Protein AF-A0A1D2N4W7-F1 (afdb_monomer_lite)

InterPro domains:
  IPR002209 Fibroblast growth factor family [PF00167] (7-90)
  IPR002209 Fibroblast growth factor family [PTHR11486] (11-101)
  IPR008996 Cytokine IL1/FGF [SSF50353] (12-104)
  IPR056378 Let-756-like, FGF domain [cd00058] (5-100)

pLDDT: mean 91.57, std 10.23, range [49.47, 98.56]

Radius of gyration: 13.49 Å; chains: 1; bounding box: 29×31×39 Å

Foldseek 3Di:
DDWDWDWAADDPQQKTWIATPVPRWTFAADPQQDTDTHNDCPDARRIWHWDALDPPDLWIFTAGPNCVVVVFTFFADPVRHTDGRNPADPPDDDPRRTDHDDDDDPVVD

Structure (mmCIF, N/CA/C/O backbone):
data_AF-A0A1D2N4W7-F1
#
_entry.id   AF-A0A1D2N4W7-F1
#
loop_
_atom_site.group_PDB
_atom_site.id
_atom_site.type_symbol
_atom_site.label_atom_id
_atom_site.label_alt_id
_atom_site.label_comp_id
_atom_site.label_asym_id
_atom_site.label_entity_id
_atom_site.label_seq_id
_atom_site.pdbx_PDB_ins_code
_atom_site.Cartn_x
_atom_site.Cartn_y
_atom_site.Cartn_z
_atom_site.occupancy
_atom_site.B_iso_or_equiv
_atom_site.auth_seq_id
_atom_site.auth_comp_id
_atom_site.auth_asym_id
_atom_site.auth_atom_id
_atom_site.pdbx_PDB_model_num
ATOM 1 N N . MET A 1 1 ? -15.033 2.757 17.597 1.00 49.47 1 MET A N 1
ATOM 2 C CA . MET A 1 1 ? -14.333 1.600 17.002 1.00 49.47 1 MET A CA 1
ATOM 3 C C . MET A 1 1 ? -13.111 2.117 16.266 1.00 49.47 1 MET A C 1
ATOM 5 O O . MET A 1 1 ? -13.272 2.786 15.249 1.00 49.47 1 MET A O 1
ATOM 9 N N . VAL A 1 2 ? -11.921 1.891 16.815 1.00 53.19 2 VAL A N 1
ATOM 10 C CA . VAL A 1 2 ? -10.660 2.252 16.157 1.00 53.19 2 VAL A CA 1
ATOM 11 C C . VAL A 1 2 ? -10.386 1.202 15.073 1.00 53.19 2 VAL A C 1
ATOM 13 O O . VAL A 1 2 ? -10.627 0.016 15.284 1.00 53.19 2 VAL A O 1
ATOM 16 N N . ARG A 1 3 ? -9.999 1.629 13.867 1.00 68.25 3 ARG A N 1
ATOM 17 C CA . ARG A 1 3 ? -9.707 0.729 12.739 1.00 68.25 3 ARG A CA 1
ATOM 18 C C . ARG A 1 3 ? -8.202 0.730 12.512 1.00 68.25 3 ARG A C 1
ATOM 20 O O . ARG A 1 3 ? -7.696 1.605 11.816 1.00 68.25 3 ARG A O 1
ATOM 27 N N . ASN A 1 4 ? -7.525 -0.228 13.135 1.00 87.38 4 ASN A N 1
ATOM 28 C CA . ASN A 1 4 ? -6.070 -0.342 13.121 1.00 87.38 4 ASN A CA 1
ATOM 29 C C . ASN A 1 4 ? -5.579 -1.255 11.992 1.00 87.38 4 ASN A C 1
ATOM 31 O O . ASN A 1 4 ? -6.300 -2.144 11.522 1.00 87.38 4 ASN A O 1
ATOM 35 N N . PHE A 1 5 ? -4.333 -1.024 11.586 1.00 93.75 5 PHE A N 1
ATOM 36 C CA . PHE A 1 5 ? -3.568 -1.912 10.721 1.00 93.75 5 PHE A CA 1
ATOM 37 C C . PHE A 1 5 ? -2.318 -2.381 11.461 1.00 93.75 5 PHE A C 1
ATOM 39 O O . PHE A 1 5 ? -1.671 -1.587 12.141 1.00 93.75 5 PHE A O 1
ATOM 46 N N . GLU A 1 6 ? -1.980 -3.650 11.283 1.00 94.81 6 GLU A N 1
ATOM 47 C CA . GLU A 1 6 ? -0.709 -4.243 11.683 1.00 94.81 6 GLU A CA 1
ATOM 48 C C . GLU A 1 6 ? 0.217 -4.322 10.468 1.00 94.81 6 GLU A C 1
ATOM 50 O O . GLU A 1 6 ? -0.220 -4.626 9.351 1.00 94.81 6 GLU A O 1
ATOM 55 N N . PHE A 1 7 ? 1.499 -4.047 10.695 1.00 94.94 7 PHE A N 1
ATOM 56 C CA . PHE A 1 7 ? 2.549 -4.197 9.697 1.00 94.94 7 PHE A CA 1
ATOM 57 C C . PHE A 1 7 ? 3.377 -5.436 10.037 1.00 94.94 7 PHE A C 1
ATOM 59 O O . PHE A 1 7 ? 4.011 -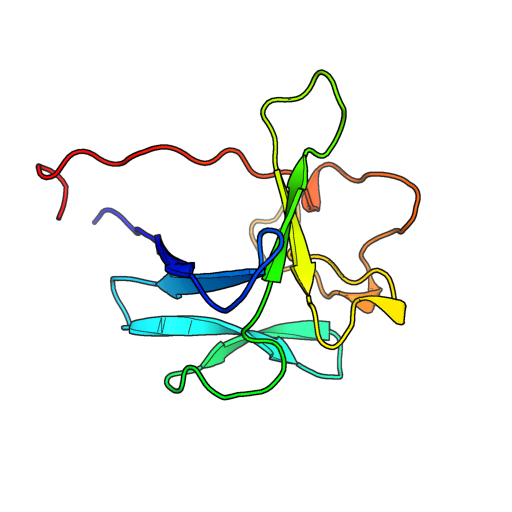5.497 11.088 1.00 94.94 7 PHE A O 1
ATOM 66 N N . GLU A 1 8 ? 3.362 -6.427 9.150 1.00 96.00 8 GLU A N 1
ATOM 67 C CA . GLU A 1 8 ? 4.104 -7.681 9.306 1.00 96.00 8 GLU A CA 1
ATOM 68 C C . GLU A 1 8 ? 5.315 -7.672 8.364 1.00 96.00 8 GLU A C 1
ATOM 70 O O . GLU A 1 8 ? 5.169 -7.398 7.170 1.00 96.00 8 GLU A O 1
ATOM 75 N N . ILE A 1 9 ? 6.510 -7.995 8.865 1.00 95.88 9 ILE A N 1
ATOM 76 C CA . ILE A 1 9 ? 7.716 -8.102 8.027 1.00 95.88 9 ILE A CA 1
ATOM 77 C C . ILE A 1 9 ? 7.521 -9.241 7.020 1.00 95.88 9 ILE A C 1
ATOM 79 O O . ILE A 1 9 ? 7.163 -10.359 7.389 1.00 95.88 9 ILE A O 1
ATOM 83 N N . ALA A 1 10 ? 7.736 -8.952 5.736 1.00 95.44 10 ALA A N 1
ATOM 84 C CA . ALA A 1 10 ? 7.516 -9.905 4.648 1.00 95.44 10 ALA A CA 1
ATOM 85 C C . ALA A 1 10 ? 8.805 -10.392 3.979 1.00 95.44 10 ALA A C 1
ATOM 87 O O . ALA A 1 10 ? 8.778 -11.433 3.322 1.00 95.44 10 ALA A O 1
ATOM 88 N N . GLY A 1 11 ? 9.898 -9.649 4.147 1.00 92.06 11 GLY A N 1
ATOM 89 C CA . GLY A 1 11 ? 11.191 -9.907 3.532 1.00 92.06 11 GLY A CA 1
ATOM 90 C C . GLY A 1 11 ? 12.224 -8.872 3.975 1.00 92.06 11 GLY A C 1
ATOM 91 O O . GLY A 1 11 ? 12.115 -8.289 5.054 1.00 92.06 11 GLY A O 1
ATOM 92 N N . GLU A 1 12 ? 13.224 -8.640 3.133 1.00 88.81 12 GLU A N 1
ATOM 93 C CA . GLU A 1 12 ? 14.278 -7.647 3.365 1.00 88.81 12 GLU A CA 1
ATOM 94 C C . GLU A 1 12 ? 13.898 -6.268 2.793 1.00 88.81 12 GLU A C 1
ATOM 96 O O . GLU A 1 12 ? 12.874 -6.108 2.133 1.00 88.81 12 GLU A O 1
ATOM 101 N N . ASN A 1 13 ? 14.732 -5.249 3.029 1.00 87.75 13 ASN A N 1
ATOM 102 C CA . ASN A 1 13 ? 14.659 -3.943 2.351 1.00 87.75 13 ASN A CA 1
ATOM 103 C C . ASN A 1 13 ? 13.303 -3.213 2.447 1.00 87.75 13 ASN A C 1
ATOM 105 O O . ASN A 1 13 ? 12.872 -2.559 1.498 1.00 87.75 13 ASN A O 1
ATOM 109 N N . GLY A 1 14 ? 12.636 -3.300 3.599 1.00 92.31 14 GLY A N 1
ATOM 110 C CA . GLY A 1 14 ? 11.356 -2.621 3.824 1.00 92.31 14 GLY A CA 1
ATOM 111 C C . GLY A 1 14 ? 10.149 -3.342 3.216 1.00 92.31 14 GLY A C 1
ATOM 112 O O . GLY A 1 14 ? 9.080 -2.741 3.109 1.00 92.31 14 GLY A O 1
ATOM 113 N N . GLU A 1 15 ? 10.292 -4.611 2.821 1.00 97.50 15 GLU A N 1
ATOM 114 C CA . GLU A 1 15 ? 9.162 -5.450 2.426 1.00 97.50 15 GLU A CA 1
ATOM 115 C C . GLU A 1 15 ? 8.279 -5.823 3.623 1.00 97.50 15 GLU A C 1
ATOM 117 O O . GLU A 1 15 ? 8.715 -6.451 4.592 1.00 97.50 15 GLU A O 1
ATOM 122 N N . MET A 1 16 ? 6.995 -5.496 3.516 1.00 97.44 16 MET A N 1
ATOM 123 C CA . MET A 1 16 ? 6.001 -5.732 4.556 1.00 97.44 16 MET A CA 1
ATOM 124 C C . MET A 1 16 ? 4.632 -6.098 3.990 1.00 97.44 16 MET A C 1
ATOM 126 O O . MET A 1 16 ? 4.298 -5.823 2.836 1.00 97.44 16 MET A O 1
ATOM 130 N N . ARG A 1 17 ? 3.810 -6.695 4.843 1.00 98.00 17 ARG A N 1
ATOM 131 C CA . ARG A 1 17 ? 2.378 -6.890 4.638 1.00 98.00 17 ARG A CA 1
ATOM 132 C C . ARG A 1 17 ? 1.613 -5.936 5.541 1.00 98.00 17 ARG A C 1
ATOM 134 O O . ARG A 1 17 ? 2.026 -5.674 6.665 1.00 98.00 17 ARG A O 1
ATOM 141 N N . ILE A 1 18 ? 0.482 -5.447 5.045 1.00 97.38 18 ILE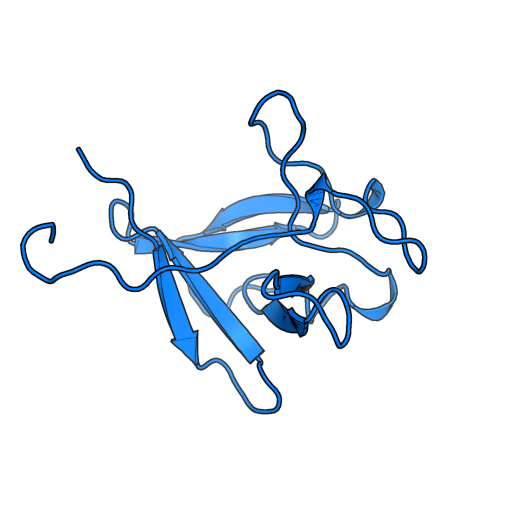 A N 1
ATOM 142 C CA . ILE A 1 18 ? -0.409 -4.548 5.785 1.00 97.38 18 ILE A CA 1
ATOM 143 C C . ILE A 1 18 ? -1.702 -5.308 6.059 1.00 97.38 18 ILE A C 1
ATOM 145 O O . ILE A 1 18 ? -2.420 -5.652 5.117 1.00 97.38 18 ILE A O 1
ATOM 149 N N . LYS A 1 19 ? -2.009 -5.570 7.327 1.00 97.31 19 LYS A N 1
ATOM 150 C CA . LYS A 1 19 ? -3.151 -6.386 7.749 1.00 97.31 19 LYS A CA 1
ATOM 151 C C . LYS A 1 19 ? -4.150 -5.560 8.541 1.00 97.31 19 LYS A C 1
ATOM 153 O O . LYS A 1 19 ? -3.794 -4.887 9.499 1.00 97.31 19 LYS A O 1
ATOM 158 N N . ALA A 1 20 ? -5.417 -5.593 8.147 1.00 95.19 20 ALA A N 1
ATOM 159 C CA . ALA A 1 20 ? -6.482 -4.925 8.883 1.00 95.19 20 ALA A CA 1
ATOM 160 C C . ALA A 1 20 ? -6.858 -5.747 10.123 1.00 95.19 20 ALA A C 1
ATOM 162 O O . ALA A 1 20 ? -7.453 -6.815 9.976 1.00 95.19 20 ALA A O 1
ATOM 163 N N . VAL A 1 21 ? -6.606 -5.218 11.323 1.00 93.06 21 VAL A N 1
ATOM 164 C CA . VAL A 1 21 ? -6.820 -5.920 12.608 1.00 93.06 21 VAL A CA 1
ATOM 165 C C . VAL A 1 21 ? -8.250 -6.452 12.733 1.00 93.06 21 VAL A C 1
ATOM 167 O O . VAL A 1 21 ? -8.472 -7.622 13.014 1.00 93.06 21 VAL A O 1
ATOM 170 N N . ILE A 1 22 ? -9.237 -5.612 12.409 1.00 92.50 22 ILE A N 1
ATOM 171 C CA . ILE A 1 22 ? -10.669 -5.931 12.537 1.00 92.50 22 ILE A CA 1
ATOM 172 C C . ILE A 1 22 ? -11.133 -7.126 11.686 1.00 92.50 22 ILE A C 1
ATOM 174 O O . ILE A 1 22 ? -12.102 -7.787 12.038 1.00 92.50 22 ILE A O 1
ATOM 178 N N . THR A 1 23 ? -10.487 -7.382 10.545 1.00 94.44 23 THR A N 1
ATOM 179 C CA . THR A 1 23 ? -10.904 -8.452 9.612 1.00 94.44 23 THR A CA 1
ATOM 180 C C . THR A 1 23 ? -9.883 -9.574 9.488 1.00 94.44 23 THR A C 1
ATOM 182 O O . THR A 1 23 ? -10.195 -10.619 8.931 1.00 94.44 23 THR A O 1
ATOM 185 N N . GLY A 1 24 ? -8.647 -9.342 9.931 1.00 95.25 24 GLY A N 1
ATOM 186 C CA . GLY A 1 24 ? -7.495 -10.186 9.630 1.00 95.25 24 GLY A CA 1
ATOM 187 C C . GLY A 1 24 ? -7.048 -10.156 8.163 1.00 95.25 24 GLY A C 1
ATOM 188 O O . GLY A 1 24 ? -6.120 -10.880 7.819 1.00 95.25 24 GLY A O 1
ATOM 189 N N . PHE A 1 25 ? -7.677 -9.358 7.290 1.00 97.56 25 PHE A N 1
ATOM 190 C CA . PHE A 1 25 ? -7.379 -9.366 5.856 1.00 97.56 25 PHE A CA 1
ATOM 191 C C . PHE A 1 25 ? -6.170 -8.498 5.516 1.00 97.56 25 PHE A C 1
ATOM 193 O O . PHE A 1 25 ? -5.988 -7.402 6.047 1.00 97.56 25 PHE A O 1
ATOM 200 N N . TYR A 1 26 ? -5.405 -8.957 4.536 1.00 98.25 26 TYR A N 1
ATOM 201 C CA . TYR A 1 26 ? -4.253 -8.287 3.965 1.00 98.25 26 TYR A CA 1
ATOM 202 C C . TYR A 1 26 ? -4.658 -7.322 2.854 1.00 98.25 26 TYR A C 1
ATOM 204 O O . TYR A 1 26 ? -5.389 -7.678 1.921 1.00 98.25 2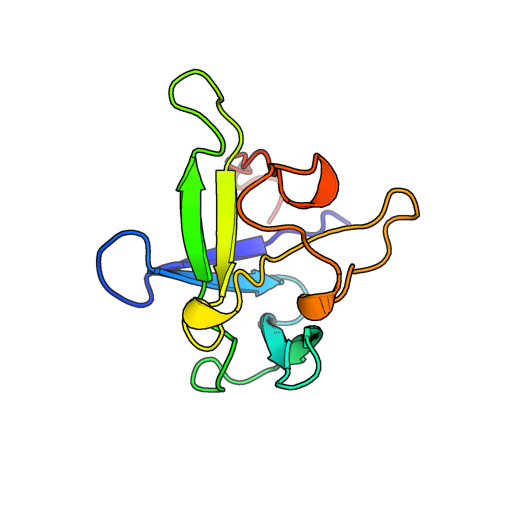6 TYR A O 1
ATOM 212 N N . VAL A 1 27 ? -4.149 -6.093 2.925 1.00 98.06 27 VAL A N 1
ATOM 213 C CA . VAL A 1 27 ? -4.272 -5.107 1.850 1.00 98.06 27 VAL A CA 1
ATOM 214 C C . VAL A 1 27 ? -3.504 -5.625 0.642 1.00 98.06 27 VAL A C 1
ATOM 216 O O . VAL A 1 27 ? -2.287 -5.788 0.686 1.00 98.06 27 VAL A O 1
ATOM 219 N N . THR A 1 28 ? -4.231 -5.877 -0.442 1.00 98.44 28 THR A N 1
ATOM 220 C CA . THR A 1 28 ? -3.716 -6.576 -1.619 1.00 98.44 28 THR A CA 1
ATOM 221 C C . THR A 1 28 ? -4.004 -5.786 -2.885 1.00 98.44 28 THR A C 1
ATOM 223 O O . THR A 1 28 ? -5.135 -5.337 -3.106 1.00 98.44 28 THR A O 1
ATOM 226 N N . MET A 1 29 ? -3.007 -5.648 -3.758 1.00 98.56 29 MET A N 1
ATOM 227 C CA . MET A 1 29 ? -3.210 -5.140 -5.111 1.00 98.56 29 MET A CA 1
ATOM 228 C C . MET A 1 29 ? -3.430 -6.269 -6.115 1.00 98.56 29 MET A C 1
ATOM 230 O O . MET A 1 29 ? -2.630 -7.180 -6.272 1.00 98.56 29 MET A O 1
ATOM 234 N N . THR A 1 30 ? -4.526 -6.173 -6.854 1.00 98.25 30 THR A N 1
ATOM 235 C CA . THR A 1 30 ? -4.834 -7.089 -7.958 1.00 98.25 30 THR A CA 1
ATOM 236 C C . THR A 1 30 ? -4.042 -6.740 -9.230 1.00 98.25 30 THR A C 1
ATOM 238 O O . THR A 1 30 ? -3.652 -5.581 -9.393 1.00 98.25 30 THR A O 1
ATOM 241 N N . PRO A 1 31 ? -3.952 -7.654 -10.220 1.00 97.88 31 PRO A N 1
ATOM 242 C CA . PRO A 1 31 ? -3.322 -7.372 -11.519 1.00 97.88 31 PRO A CA 1
ATOM 243 C C . PRO A 1 31 ? -3.944 -6.211 -12.307 1.00 97.88 31 PRO A C 1
ATOM 245 O O . PRO A 1 31 ? -3.313 -5.628 -13.179 1.00 97.88 31 PRO A O 1
ATOM 248 N N . LYS A 1 32 ? -5.195 -5.837 -12.004 1.00 97.62 32 LYS A N 1
ATOM 249 C CA . LYS A 1 32 ? -5.875 -4.672 -12.608 1.00 97.62 32 LYS A CA 1
ATOM 250 C C . LYS A 1 32 ? -5.610 -3.366 -11.838 1.00 97.62 32 LYS A C 1
ATOM 252 O O . LYS A 1 32 ? -6.238 -2.337 -12.106 1.00 97.62 32 LYS A O 1
ATOM 257 N N . GLY A 1 33 ? -4.739 -3.410 -10.833 1.00 97.62 33 GLY A N 1
ATOM 258 C CA . GLY A 1 33 ? -4.402 -2.303 -9.946 1.00 97.62 33 GLY A CA 1
ATOM 259 C C . GLY A 1 33 ? -5.483 -1.979 -8.914 1.00 97.62 33 GLY A C 1
ATOM 260 O O . GLY A 1 33 ? -5.411 -0.935 -8.280 1.00 97.62 33 GLY A O 1
ATOM 261 N N . ARG A 1 34 ? -6.529 -2.799 -8.747 1.00 98.19 34 ARG A N 1
ATOM 262 C CA . ARG A 1 34 ? -7.532 -2.575 -7.684 1.00 98.19 34 ARG A CA 1
ATOM 263 C C . ARG A 1 34 ? -6.959 -2.985 -6.332 1.00 98.19 34 ARG A C 1
ATOM 265 O O . ARG A 1 34 ? -6.305 -4.021 -6.270 1.00 98.19 34 ARG A O 1
ATOM 272 N N . ILE A 1 35 ? -7.282 -2.222 -5.291 1.00 98.19 35 ILE A N 1
ATOM 273 C CA . ILE A 1 35 ? -6.971 -2.563 -3.900 1.00 98.19 35 ILE A CA 1
ATOM 274 C C . ILE A 1 35 ? -8.157 -3.307 -3.292 1.00 98.19 35 ILE A C 1
ATOM 276 O O . ILE A 1 35 ? -9.289 -2.823 -3.363 1.00 98.19 35 ILE A O 1
ATOM 280 N N . VAL A 1 36 ? -7.888 -4.472 -2.717 1.00 97.56 36 VAL A N 1
ATOM 281 C CA . VAL A 1 36 ? -8.864 -5.355 -2.068 1.00 97.56 36 VAL A CA 1
ATOM 282 C C . VAL A 1 36 ? -8.277 -5.901 -0.763 1.00 97.56 36 VAL A C 1
ATOM 284 O O . VAL A 1 36 ? -7.070 -5.819 -0.553 1.00 97.56 36 VAL A O 1
ATOM 287 N N . GLY A 1 37 ? -9.121 -6.444 0.113 1.00 97.31 37 GLY A N 1
ATOM 288 C CA . GLY A 1 37 ? -8.670 -7.259 1.244 1.00 97.31 37 GLY A CA 1
ATOM 289 C C . GLY A 1 37 ? -8.657 -8.736 0.853 1.00 97.31 37 GLY A C 1
ATOM 290 O O . GLY A 1 37 ? -9.600 -9.178 0.197 1.00 97.31 37 GLY A O 1
ATOM 291 N N . GLN A 1 38 ? -7.619 -9.476 1.243 1.00 97.44 38 GLN A N 1
ATOM 292 C CA . GLN A 1 38 ? -7.529 -10.932 1.072 1.00 97.44 38 GLN A CA 1
ATOM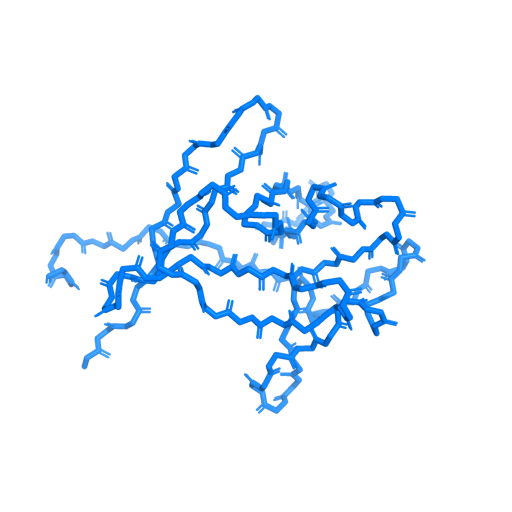 293 C C . GLN A 1 38 ? -7.240 -11.622 2.409 1.00 97.44 38 GLN A C 1
ATOM 295 O O . GLN A 1 38 ? -6.437 -11.099 3.177 1.00 97.44 38 GLN A O 1
ATOM 300 N N . PRO A 1 39 ? -7.853 -12.777 2.716 1.00 96.88 39 PRO A N 1
ATOM 301 C CA . PRO A 1 39 ? -7.606 -13.458 3.985 1.00 96.88 39 PRO A CA 1
ATOM 302 C C . PRO A 1 39 ? -6.231 -14.138 4.061 1.00 96.88 39 PRO A C 1
ATOM 304 O O . PRO A 1 39 ? -5.687 -14.273 5.151 1.00 96.88 39 PRO A O 1
ATOM 307 N N . GLN A 1 40 ? -5.661 -14.562 2.932 1.00 96.62 40 GLN A N 1
ATOM 308 C CA . GLN A 1 40 ? -4.376 -15.260 2.893 1.00 96.62 40 GLN A CA 1
ATOM 309 C C . GLN A 1 40 ? -3.209 -14.294 2.648 1.00 96.62 40 GLN A C 1
ATOM 311 O O . GLN A 1 40 ? -3.302 -13.368 1.839 1.00 96.62 40 GLN A O 1
ATOM 316 N N . SER A 1 41 ? -2.098 -14.522 3.348 1.00 94.56 41 SER A N 1
ATOM 317 C CA . SER A 1 41 ? -0.903 -13.667 3.325 1.00 94.56 41 SER A CA 1
ATOM 318 C C . SER A 1 41 ? 0.054 -13.966 2.165 1.00 94.56 41 SER A C 1
ATOM 320 O O . SER A 1 41 ? 0.935 -13.162 1.862 1.00 94.56 41 SER A O 1
ATOM 322 N N . ASP A 1 42 ? -0.090 -15.111 1.510 1.00 93.00 42 ASP A N 1
ATOM 323 C CA . ASP A 1 42 ? 0.780 -15.611 0.441 1.00 93.00 42 ASP A CA 1
ATOM 324 C C . ASP A 1 42 ? 0.267 -15.279 -0.970 1.00 93.00 42 ASP A C 1
ATOM 326 O O . ASP A 1 42 ? 0.846 -15.699 -1.968 1.00 93.00 42 ASP A O 1
ATOM 330 N N . ILE A 1 43 ? -0.793 -14.474 -1.070 1.00 95.25 43 ILE A N 1
ATOM 331 C CA . ILE A 1 43 ? -1.367 -14.051 -2.348 1.00 95.25 43 ILE A CA 1
ATOM 332 C C . ILE A 1 43 ? -0.514 -12.954 -2.989 1.00 95.25 43 ILE A C 1
ATOM 334 O O . ILE A 1 43 ? -0.067 -12.019 -2.320 1.00 95.25 43 ILE A O 1
ATOM 338 N N . ASN A 1 44 ? -0.355 -13.011 -4.311 1.00 95.69 44 ASN A N 1
ATOM 339 C CA . ASN A 1 44 ? 0.300 -11.949 -5.073 1.00 95.69 44 ASN A CA 1
ATOM 340 C C . ASN A 1 44 ? -0.346 -10.576 -4.816 1.00 95.69 44 ASN A C 1
ATOM 342 O O . ASN A 1 44 ? -1.569 -10.423 -4.795 1.00 95.69 44 ASN A O 1
ATOM 346 N N . GLY A 1 45 ? 0.494 -9.558 -4.664 1.00 97.31 45 GLY A N 1
ATOM 347 C CA . GLY A 1 45 ? 0.118 -8.175 -4.403 1.00 97.31 45 GLY A CA 1
ATOM 348 C C . GLY A 1 45 ? -0.118 -7.847 -2.930 1.00 97.31 45 GLY A C 1
ATOM 349 O O . GLY A 1 45 ? -0.531 -6.723 -2.649 1.00 97.31 45 GLY A O 1
ATOM 350 N N . THR A 1 46 ? 0.119 -8.789 -2.010 1.00 98.19 46 THR A N 1
ATOM 351 C CA . THR A 1 46 ? 0.056 -8.572 -0.548 1.00 98.19 46 THR A CA 1
ATOM 352 C C . THR A 1 46 ? 1.303 -7.893 0.016 1.00 98.19 46 THR A C 1
ATOM 354 O O . THR A 1 46 ? 1.239 -7.309 1.098 1.00 98.19 46 THR A O 1
ATOM 357 N N . VAL A 1 47 ? 2.431 -7.973 -0.698 1.00 98.38 47 VAL A N 1
ATOM 358 C CA . VAL A 1 47 ? 3.713 -7.417 -0.254 1.00 98.38 47 VAL A CA 1
ATOM 359 C C . VAL A 1 47 ? 3.931 -6.018 -0.818 1.00 98.38 47 VAL A C 1
ATOM 361 O O . VAL A 1 47 ? 3.797 -5.764 -2.023 1.00 98.38 47 VAL A O 1
ATOM 364 N N . TRP A 1 48 ? 4.305 -5.124 0.088 1.00 98.00 48 TRP A N 1
ATOM 365 C CA . TRP A 1 48 ? 4.553 -3.713 -0.138 1.00 98.00 48 TRP A CA 1
ATOM 366 C C . TRP A 1 48 ? 5.984 -3.367 0.258 1.00 98.00 48 TRP A C 1
ATOM 368 O O . TRP A 1 48 ? 6.457 -3.807 1.298 1.00 98.00 48 TRP A O 1
ATOM 378 N N . ILE A 1 49 ? 6.651 -2.560 -0.556 1.00 97.31 49 ILE A N 1
ATOM 379 C CA . ILE A 1 49 ? 7.967 -1.992 -0.278 1.00 97.31 49 ILE A CA 1
ATOM 380 C C . ILE A 1 49 ? 7.732 -0.598 0.300 1.00 97.31 49 ILE A C 1
ATOM 382 O O . ILE A 1 49 ? 7.224 0.289 -0.398 1.00 97.31 49 ILE A O 1
ATOM 386 N N . GLU A 1 50 ? 8.055 -0.415 1.577 1.00 95.44 50 GLU A N 1
ATOM 387 C CA . GLU A 1 50 ? 7.984 0.885 2.240 1.00 95.44 50 GLU A CA 1
ATOM 388 C C . GLU A 1 50 ? 9.177 1.760 1.845 1.00 95.44 50 GLU A C 1
ATOM 390 O O . GLU A 1 50 ? 10.333 1.340 1.860 1.00 95.44 50 GLU A O 1
ATOM 395 N N . THR A 1 51 ? 8.915 3.012 1.476 1.00 92.50 51 THR A N 1
ATOM 396 C CA . THR A 1 51 ? 9.968 3.988 1.174 1.00 92.50 51 THR A CA 1
ATOM 397 C C . THR A 1 51 ? 9.518 5.398 1.530 1.00 92.50 51 THR A C 1
ATOM 399 O O . THR A 1 51 ? 8.367 5.773 1.287 1.00 92.50 51 THR A O 1
ATOM 402 N N . ARG A 1 52 ? 10.438 6.216 2.056 1.00 91.38 52 ARG A N 1
ATOM 403 C CA . ARG A 1 52 ? 10.194 7.646 2.303 1.00 91.38 52 ARG A CA 1
ATOM 404 C C . ARG A 1 52 ? 9.858 8.374 1.004 1.00 91.38 52 ARG A C 1
ATOM 406 O O . ARG A 1 52 ? 10.579 8.255 0.019 1.00 91.38 52 ARG A O 1
ATOM 413 N N . VAL A 1 53 ? 8.800 9.186 1.022 1.00 89.19 53 VAL A N 1
ATOM 414 C CA . VAL A 1 53 ? 8.359 9.964 -0.155 1.00 89.19 53 VAL A CA 1
ATOM 415 C C . VAL A 1 53 ? 9.425 10.977 -0.594 1.00 89.19 53 VAL A C 1
ATOM 417 O O . VAL A 1 53 ? 9.572 11.251 -1.782 1.00 89.19 53 VAL A O 1
ATOM 420 N N . SER A 1 54 ? 10.170 11.545 0.357 1.00 86.50 54 SER A N 1
ATOM 421 C CA . SER A 1 54 ? 11.357 12.365 0.101 1.00 86.50 54 SER A CA 1
ATOM 422 C C . SER A 1 54 ? 12.332 12.267 1.275 1.00 86.50 54 SER A C 1
ATOM 424 O O . SER A 1 54 ? 11.949 11.866 2.374 1.00 86.50 54 SER A O 1
ATOM 426 N N . SER A 1 55 ? 13.587 12.675 1.067 1.00 83.94 55 SER A N 1
ATOM 427 C CA . SER A 1 55 ? 14.630 12.662 2.106 1.00 83.94 55 SER A CA 1
ATOM 428 C C . SER A 1 55 ? 14.288 13.495 3.347 1.00 83.94 55 SER A C 1
ATOM 430 O O . SER A 1 55 ? 14.767 13.188 4.434 1.00 83.94 55 SER A O 1
ATOM 432 N N . SER A 1 56 ? 13.449 14.522 3.196 1.00 85.06 56 SER A N 1
ATOM 433 C CA . SER A 1 56 ? 13.028 15.437 4.262 1.00 85.06 56 SER A CA 1
ATOM 434 C C . SER A 1 56 ? 11.614 15.176 4.794 1.00 85.06 56 SER A C 1
ATOM 436 O O . SER A 1 56 ? 11.147 15.911 5.662 1.00 85.06 56 SER A O 1
ATOM 438 N N . SER A 1 57 ? 10.905 14.168 4.276 1.00 86.75 57 SER A N 1
ATOM 439 C CA . SER A 1 57 ? 9.511 13.900 4.636 1.00 86.75 57 SER A CA 1
ATOM 440 C C . SER A 1 57 ? 9.392 12.744 5.625 1.00 86.75 57 SER A C 1
ATOM 442 O O . SER A 1 57 ? 10.001 11.691 5.447 1.00 86.75 57 SER A O 1
ATOM 444 N N . ALA A 1 58 ? 8.537 12.919 6.636 1.00 90.81 58 ALA A N 1
ATOM 445 C CA . ALA A 1 58 ? 8.100 11.837 7.520 1.00 90.81 58 ALA A CA 1
ATOM 446 C C . ALA A 1 58 ? 7.066 10.905 6.858 1.00 90.81 58 ALA A C 1
ATOM 448 O O . ALA A 1 58 ? 6.711 9.878 7.428 1.00 90.81 58 ALA A O 1
ATOM 449 N N . TYR A 1 59 ? 6.558 11.263 5.674 1.00 93.25 59 TYR A N 1
ATOM 450 C CA . TYR A 1 59 ? 5.588 10.446 4.957 1.00 93.25 59 TYR A CA 1
ATOM 451 C C . TYR A 1 59 ? 6.274 9.297 4.222 1.00 93.25 59 TYR A C 1
ATOM 453 O O . TYR A 1 59 ? 7.251 9.492 3.491 1.00 93.25 59 TYR A O 1
ATOM 461 N N . MET A 1 60 ? 5.671 8.124 4.347 1.00 94.12 60 MET A N 1
ATOM 462 C CA . MET A 1 60 ? 6.027 6.912 3.630 1.00 94.12 60 MET A CA 1
ATOM 463 C C . MET A 1 60 ? 5.120 6.711 2.418 1.00 94.12 60 MET A C 1
ATOM 465 O O . MET A 1 60 ? 4.019 7.262 2.317 1.00 94.12 60 MET A O 1
ATOM 469 N N . SER A 1 61 ? 5.605 5.908 1.486 1.00 94.88 61 SER A N 1
ATOM 470 C CA . SER A 1 61 ? 4.859 5.350 0.368 1.00 94.88 61 SER A CA 1
ATOM 471 C C . SER A 1 61 ? 5.034 3.839 0.367 1.00 94.88 61 SER A C 1
ATOM 473 O O . SER A 1 61 ? 6.045 3.331 0.846 1.00 94.88 61 SER A O 1
ATOM 475 N N . PHE A 1 62 ? 4.050 3.137 -0.186 1.00 96.81 62 PHE A N 1
ATOM 476 C CA . PHE A 1 62 ? 4.028 1.680 -0.243 1.00 96.81 62 PHE A CA 1
ATOM 477 C C . PHE A 1 62 ? 3.899 1.256 -1.704 1.00 96.81 62 PHE A C 1
ATOM 479 O O . PHE A 1 62 ? 2.817 1.353 -2.291 1.00 96.81 62 PHE A O 1
ATOM 486 N N . LEU A 1 63 ? 5.010 0.849 -2.317 1.00 96.81 63 LEU A N 1
ATOM 487 C CA . LEU A 1 63 ? 5.036 0.327 -3.684 1.00 96.81 63 LEU A CA 1
ATOM 488 C C . LEU A 1 63 ? 4.679 -1.157 -3.645 1.00 96.81 63 LEU A C 1
ATOM 490 O O . LEU A 1 63 ? 5.219 -1.886 -2.823 1.00 96.81 63 LEU A O 1
ATOM 494 N N . SER A 1 64 ? 3.792 -1.642 -4.508 1.00 97.44 64 SER A N 1
ATOM 495 C CA . SER A 1 64 ? 3.568 -3.090 -4.544 1.00 97.44 64 SER A CA 1
ATOM 496 C C . SER A 1 64 ? 4.756 -3.792 -5.173 1.00 97.44 64 SER A C 1
ATOM 498 O O . SER A 1 64 ? 5.151 -3.435 -6.281 1.00 97.44 64 SER A O 1
ATOM 500 N N . ARG A 1 65 ? 5.280 -4.816 -4.497 1.00 97.50 65 ARG A N 1
ATOM 501 C CA . ARG A 1 65 ? 6.434 -5.586 -4.973 1.00 97.50 65 ARG A CA 1
ATOM 502 C C . ARG A 1 65 ? 6.177 -6.203 -6.348 1.00 97.50 65 ARG A C 1
ATOM 504 O O . ARG A 1 65 ? 6.949 -6.000 -7.280 1.00 97.50 65 ARG A O 1
ATOM 511 N N . ASP A 1 66 ? 5.040 -6.871 -6.506 1.00 97.56 66 ASP A N 1
ATOM 512 C CA . ASP A 1 66 ? 4.715 -7.619 -7.727 1.00 97.56 66 ASP A CA 1
ATOM 513 C C . ASP A 1 66 ? 4.444 -6.702 -8.934 1.00 97.56 66 ASP A C 1
ATOM 515 O O . ASP A 1 66 ? 4.612 -7.103 -10.086 1.00 97.56 66 ASP A O 1
ATOM 519 N N . TYR A 1 67 ? 4.068 -5.445 -8.679 1.00 97.38 67 TYR A N 1
ATOM 520 C CA . TYR A 1 67 ? 3.789 -4.435 -9.708 1.00 97.38 67 TYR A CA 1
ATOM 521 C C . TYR A 1 67 ? 4.765 -3.253 -9.652 1.00 97.38 67 TYR A C 1
ATOM 523 O O . TYR A 1 67 ? 4.471 -2.175 -10.177 1.00 97.38 67 TYR A O 1
ATOM 531 N N . ALA A 1 68 ? 5.938 -3.447 -9.041 1.00 95.25 68 ALA A N 1
ATOM 532 C CA . ALA A 1 68 ? 6.942 -2.402 -8.863 1.00 95.25 68 ALA A CA 1
ATOM 533 C C . ALA A 1 68 ? 7.428 -1.848 -10.209 1.00 95.25 68 ALA A C 1
ATOM 535 O O . ALA A 1 68 ? 7.542 -0.637 -10.382 1.00 95.25 68 ALA A O 1
ATOM 536 N N . HIS A 1 69 ? 7.597 -2.730 -11.199 1.00 94.75 69 HIS A N 1
ATOM 537 C CA . HIS A 1 69 ? 7.969 -2.385 -12.574 1.00 94.75 69 HIS A CA 1
ATOM 538 C C . HIS A 1 69 ? 6.956 -1.465 -13.285 1.00 94.75 69 HIS A C 1
ATOM 540 O O . HIS A 1 69 ? 7.304 -0.822 -14.270 1.00 94.75 69 HIS A O 1
ATOM 546 N N . LEU A 1 70 ? 5.716 -1.372 -12.788 1.00 95.44 70 LEU A N 1
ATOM 547 C CA . LEU A 1 70 ? 4.680 -0.467 -13.300 1.00 95.44 70 LEU A CA 1
ATOM 548 C C . LEU A 1 70 ? 4.569 0.834 -12.487 1.00 95.44 70 LEU A C 1
ATOM 550 O O . LEU A 1 70 ? 3.762 1.699 -12.830 1.00 95.44 70 LEU A O 1
ATOM 554 N N . GLY A 1 71 ? 5.331 0.975 -11.396 1.00 95.31 71 GLY A N 1
ATOM 555 C CA . GLY A 1 71 ? 5.255 2.125 -10.493 1.00 95.31 71 GLY A CA 1
ATOM 556 C C . GLY A 1 71 ? 3.914 2.226 -9.758 1.00 95.31 71 GLY A C 1
ATOM 557 O O . GLY A 1 71 ? 3.373 3.324 -9.602 1.00 95.31 71 GLY A O 1
ATOM 558 N N . TRP A 1 72 ? 3.325 1.090 -9.370 1.00 97.38 72 TRP A N 1
ATOM 559 C CA . TRP A 1 72 ? 2.002 1.053 -8.742 1.00 97.38 72 TRP A CA 1
ATOM 560 C C . TRP A 1 72 ? 2.079 1.088 -7.218 1.00 97.38 72 TRP A C 1
ATOM 562 O O . TRP A 1 72 ? 2.503 0.130 -6.568 1.00 97.38 72 TRP A O 1
ATOM 572 N N . TYR A 1 73 ? 1.585 2.184 -6.653 1.00 97.44 73 TYR A N 1
ATOM 573 C CA . TYR A 1 73 ? 1.577 2.424 -5.213 1.00 97.44 73 TYR A CA 1
ATOM 574 C C . TYR A 1 73 ? 0.207 2.152 -4.593 1.00 97.44 73 TYR A C 1
ATOM 576 O O . TYR A 1 73 ? -0.835 2.334 -5.233 1.00 97.44 73 TYR A O 1
ATOM 584 N N . PHE A 1 74 ? 0.199 1.805 -3.307 1.00 97.44 74 PHE A N 1
ATOM 585 C CA . PHE A 1 74 ? -0.999 1.936 -2.492 1.00 97.44 74 PHE A CA 1
ATOM 586 C C . PHE A 1 74 ? -1.397 3.412 -2.445 1.00 97.44 74 PHE A C 1
ATOM 588 O O . PHE A 1 74 ? -0.559 4.292 -2.240 1.00 97.44 74 PHE A O 1
ATOM 595 N N . ALA A 1 75 ? -2.673 3.704 -2.690 1.00 96.94 75 ALA A N 1
ATOM 596 C CA . ALA A 1 75 ? -3.124 5.077 -2.807 1.00 96.94 75 ALA A CA 1
ATOM 597 C C . ALA A 1 75 ? -4.592 5.253 -2.433 1.00 96.94 75 ALA A C 1
ATOM 599 O O . ALA A 1 75 ? -5.448 4.420 -2.745 1.00 96.94 75 ALA A O 1
ATOM 600 N N . ILE A 1 76 ? -4.903 6.408 -1.849 1.00 96.81 76 ILE A N 1
ATOM 601 C CA . ILE A 1 76 ? -6.263 6.800 -1.474 1.00 96.81 76 ILE A CA 1
ATOM 602 C C . ILE A 1 76 ? -6.627 8.099 -2.200 1.00 96.81 76 ILE A C 1
ATOM 604 O O . ILE A 1 76 ? -5.860 9.060 -2.255 1.00 96.81 76 ILE A O 1
ATOM 608 N N . LYS A 1 77 ? -7.807 8.129 -2.829 1.00 96.25 77 LYS A N 1
ATOM 609 C CA . LYS A 1 77 ? -8.334 9.342 -3.475 1.00 96.25 77 LYS A CA 1
ATOM 610 C C . LYS A 1 77 ? -8.756 10.355 -2.411 1.00 96.25 77 LYS A C 1
ATOM 612 O O . LYS A 1 77 ? -9.129 9.973 -1.311 1.00 96.25 77 LYS A O 1
ATOM 617 N N . LYS A 1 78 ? -8.884 11.633 -2.787 1.00 95.69 78 LYS A N 1
ATOM 618 C CA . LYS A 1 78 ? -9.506 12.663 -1.924 1.00 95.69 78 LYS A CA 1
ATOM 619 C C . LYS A 1 78 ? -10.895 12.262 -1.404 1.00 95.69 78 LYS A C 1
ATOM 621 O O . LYS A 1 78 ? -11.290 12.685 -0.332 1.00 95.69 78 LYS A O 1
ATOM 626 N N . SER A 1 79 ? -11.618 11.423 -2.148 1.00 96.75 79 SER A N 1
ATOM 627 C CA . SER A 1 79 ? -12.922 10.886 -1.747 1.00 96.75 79 SER A CA 1
ATOM 628 C C . SER A 1 79 ? -12.853 9.750 -0.710 1.00 96.75 79 SER A C 1
ATOM 630 O O . SER A 1 79 ? -13.851 9.062 -0.529 1.00 96.75 79 SER A O 1
ATOM 632 N N . GLY A 1 80 ? -11.680 9.420 -0.159 1.00 94.69 80 GLY A N 1
ATOM 633 C CA . GLY A 1 80 ? -11.465 8.299 0.771 1.00 94.69 80 GLY A CA 1
ATOM 634 C C . GLY A 1 80 ? -11.481 6.901 0.133 1.00 94.69 80 GLY A C 1
ATOM 635 O O . GLY A 1 80 ? -11.072 5.926 0.752 1.00 94.69 80 GLY A O 1
ATOM 636 N N . LYS A 1 81 ? -11.919 6.777 -1.125 1.00 96.56 81 LYS A N 1
ATOM 637 C CA . LYS A 1 81 ? -11.932 5.501 -1.859 1.00 96.56 81 LYS A CA 1
ATOM 638 C C . LYS A 1 81 ? -10.516 5.104 -2.300 1.00 96.56 81 LYS A C 1
ATOM 640 O O . LYS A 1 81 ? -9.746 5.995 -2.680 1.00 96.56 81 LYS A O 1
ATOM 645 N N . PRO A 1 82 ? -10.204 3.798 -2.395 1.00 97.19 82 PRO A N 1
ATOM 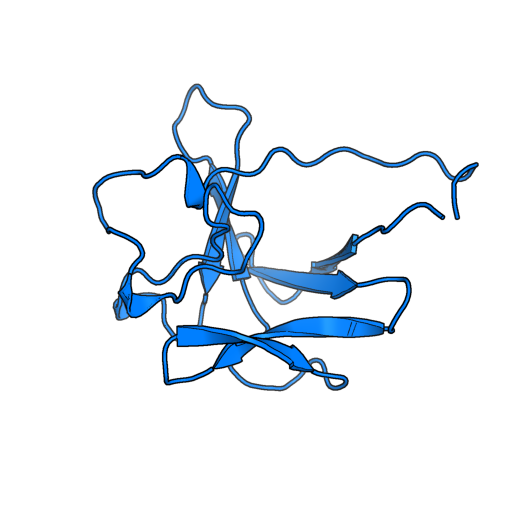646 C CA . PRO A 1 82 ? -8.943 3.351 -2.967 1.00 97.19 82 PRO A CA 1
ATOM 647 C C . PRO A 1 82 ? -8.738 3.887 -4.387 1.00 97.19 82 PRO A C 1
ATOM 649 O O . PRO A 1 82 ? -9.660 3.943 -5.218 1.00 97.19 82 PRO A O 1
ATOM 652 N N . LYS A 1 83 ? -7.512 4.309 -4.673 1.00 97.50 83 LYS A N 1
ATOM 653 C CA . LYS A 1 83 ? -7.061 4.681 -6.008 1.00 97.50 83 LYS A CA 1
ATOM 654 C C . LYS A 1 83 ? -6.382 3.464 -6.629 1.00 97.50 83 LYS A C 1
ATOM 656 O O . LYS A 1 83 ? -5.597 2.794 -5.976 1.00 97.50 83 LYS A O 1
ATOM 661 N N . ALA A 1 84 ? -6.732 3.161 -7.876 1.00 97.75 84 ALA A N 1
ATOM 662 C CA . ALA A 1 84 ? -6.135 2.027 -8.564 1.00 97.75 84 ALA A CA 1
ATOM 663 C C . ALA A 1 84 ? -4.662 2.306 -8.907 1.00 97.75 84 ALA A C 1
ATOM 665 O O . ALA A 1 84 ? -4.348 3.437 -9.282 1.00 97.75 84 ALA A O 1
ATOM 666 N N . GLY A 1 85 ? -3.811 1.279 -8.842 1.00 97.12 85 GLY A N 1
ATOM 667 C CA . GLY A 1 85 ? -2.372 1.352 -9.114 1.00 97.12 85 GLY A CA 1
ATOM 668 C C . GLY A 1 85 ? -2.049 1.967 -10.474 1.00 97.12 85 GLY A C 1
ATOM 669 O O . GLY A 1 85 ? -1.315 2.938 -10.542 1.00 97.12 85 GLY A O 1
ATOM 670 N N . HIS A 1 86 ? -2.732 1.556 -11.548 1.00 95.94 86 HIS A N 1
ATOM 671 C CA . HIS A 1 86 ? -2.554 2.155 -12.885 1.00 95.94 86 HIS A CA 1
ATOM 672 C C . HIS A 1 86 ? -2.916 3.652 -12.984 1.00 95.94 86 HIS A C 1
ATOM 674 O O . HIS A 1 86 ? -2.771 4.252 -14.044 1.00 95.94 86 HIS A O 1
ATOM 680 N N . LYS A 1 87 ? -3.453 4.257 -11.915 1.00 96.12 87 LYS A N 1
ATOM 681 C CA . LYS A 1 87 ? -3.734 5.697 -11.821 1.00 96.12 87 LYS A CA 1
ATOM 682 C C . LYS A 1 87 ? -2.755 6.433 -10.906 1.00 96.12 87 LYS A C 1
ATOM 684 O O . LYS A 1 87 ? -2.896 7.651 -10.752 1.00 96.12 87 LYS A O 1
ATOM 689 N N . THR A 1 88 ? -1.848 5.737 -10.223 1.00 95.12 88 THR A N 1
ATOM 690 C CA . THR A 1 88 ? -0.738 6.385 -9.519 1.00 95.12 88 THR A CA 1
ATOM 691 C C . THR A 1 88 ? 0.273 6.862 -10.549 1.00 95.12 88 THR A C 1
ATOM 693 O O . THR A 1 88 ? 0.484 6.196 -11.557 1.00 95.12 88 THR A O 1
ATOM 696 N N . ASN A 1 89 ? 0.861 8.035 -10.327 1.00 85.25 89 ASN A N 1
ATOM 697 C CA . ASN A 1 89 ? 1.907 8.528 -11.215 1.00 85.25 89 ASN A CA 1
ATOM 698 C C . ASN A 1 89 ? 3.258 8.174 -10.605 1.00 85.25 89 ASN A C 1
ATOM 700 O O . ASN A 1 89 ? 3.490 8.421 -9.426 1.00 85.25 89 ASN A O 1
ATOM 704 N N . HIS A 1 90 ? 4.135 7.643 -11.441 1.00 76.25 90 HIS A N 1
ATOM 705 C CA . HIS A 1 90 ? 5.554 7.472 -11.183 1.00 76.25 90 HIS A CA 1
ATOM 706 C C . HIS A 1 90 ? 6.304 8.112 -12.367 1.00 76.25 90 HIS A C 1
ATOM 708 O O . HIS A 1 90 ? 5.822 7.986 -13.495 1.00 76.25 90 HIS A O 1
ATOM 714 N N . PRO A 1 91 ? 7.426 8.831 -12.168 1.00 70.25 91 PRO A N 1
ATOM 715 C CA . PRO A 1 91 ? 8.133 9.069 -10.903 1.00 70.25 91 PRO A CA 1
ATOM 716 C C . PRO A 1 91 ? 7.614 10.279 -10.103 1.00 70.25 91 PRO A C 1
ATOM 718 O O . PRO A 1 91 ? 8.122 10.566 -9.025 1.00 70.25 91 PRO A O 1
ATOM 721 N N . TYR A 1 92 ? 6.623 11.020 -10.611 1.00 73.19 92 TYR A N 1
ATOM 722 C CA . TYR A 1 92 ? 6.164 12.253 -9.965 1.00 73.19 92 TYR A CA 1
ATOM 723 C C . TYR A 1 92 ? 5.276 11.975 -8.738 1.00 73.19 92 TYR A C 1
ATOM 725 O O . TYR A 1 92 ? 4.179 11.427 -8.902 1.00 73.19 92 TYR A O 1
ATOM 733 N N . PRO A 1 93 ? 5.682 12.396 -7.525 1.00 73.50 93 PRO A N 1
ATOM 734 C CA . PRO A 1 93 ? 4.952 12.079 -6.307 1.00 73.50 93 PRO A CA 1
ATOM 735 C C . PRO A 1 93 ? 3.575 12.752 -6.273 1.00 73.50 93 PRO A C 1
ATOM 737 O O . PRO A 1 93 ? 3.404 13.935 -6.571 1.00 73.50 93 PRO A O 1
ATOM 740 N N . GLN A 1 94 ? 2.568 11.981 -5.868 1.00 90.19 94 GLN A N 1
ATOM 741 C CA . GLN A 1 94 ? 1.200 12.446 -5.654 1.00 90.19 94 GLN A CA 1
ATOM 742 C C . GLN A 1 94 ? 0.870 12.381 -4.165 1.00 90.19 94 GLN A C 1
ATOM 744 O O . GLN A 1 94 ? 1.138 11.375 -3.522 1.00 90.19 94 GLN A O 1
ATOM 749 N N . LYS A 1 95 ? 0.154 13.371 -3.619 1.00 93.25 95 LYS A N 1
ATOM 750 C CA . LYS A 1 95 ? -0.290 13.311 -2.210 1.00 93.25 95 LYS A CA 1
ATOM 751 C C . LYS A 1 95 ? -1.110 12.054 -1.873 1.00 93.25 95 LYS A C 1
ATOM 753 O O . LYS A 1 95 ? -1.152 11.646 -0.725 1.00 93.25 95 LYS A O 1
ATOM 758 N N . SER A 1 96 ? -1.757 11.432 -2.865 1.00 95.81 96 SER A N 1
ATOM 759 C CA . SER A 1 96 ? -2.551 10.211 -2.671 1.00 95.81 96 SER A CA 1
ATOM 760 C C . SER A 1 96 ? -1.741 8.971 -2.284 1.00 95.81 96 SER A C 1
ATOM 762 O O . SER A 1 96 ? -2.365 8.000 -1.875 1.00 95.81 96 SER A O 1
ATOM 764 N N . ILE A 1 97 ? -0.414 8.979 -2.471 1.00 95.44 97 ILE A N 1
ATOM 765 C CA . ILE A 1 97 ? 0.489 7.861 -2.129 1.00 95.44 97 ILE A CA 1
ATOM 766 C C . ILE A 1 97 ? 1.285 8.117 -0.840 1.00 95.44 97 ILE A C 1
ATOM 768 O O . ILE A 1 97 ? 2.163 7.332 -0.502 1.00 95.44 97 ILE A O 1
ATOM 772 N N . SER A 1 98 ? 1.034 9.238 -0.161 1.00 95.19 98 SER A N 1
ATOM 773 C CA . SER A 1 98 ? 1.777 9.659 1.026 1.00 95.19 98 SER A CA 1
ATOM 774 C C . SER A 1 98 ? 0.991 9.314 2.284 1.00 95.19 98 SER A C 1
ATOM 776 O O . SER A 1 98 ? -0.110 9.825 2.488 1.00 95.19 98 SER A O 1
ATOM 778 N N . PHE A 1 99 ? 1.578 8.490 3.143 1.00 94.88 99 PHE A N 1
ATOM 779 C CA . PHE A 1 99 ? 0.981 8.028 4.391 1.00 94.88 99 PHE A CA 1
ATOM 780 C C . PHE A 1 99 ? 1.883 8.382 5.562 1.00 94.88 99 PHE A C 1
ATOM 782 O O . PHE A 1 99 ? 3.104 8.313 5.456 1.00 94.88 99 PHE A O 1
ATOM 789 N N . LEU A 1 100 ? 1.274 8.754 6.679 1.00 94.19 100 LEU A N 1
ATOM 790 C CA . LEU A 1 100 ? 1.977 8.942 7.936 1.00 94.19 100 LEU A CA 1
ATOM 791 C C . LEU A 1 100 ? 1.575 7.805 8.870 1.00 94.19 100 LEU A C 1
ATOM 793 O O . LEU A 1 100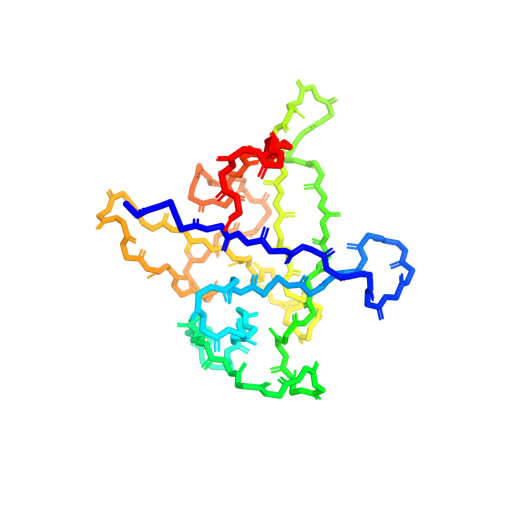 ? 0.386 7.573 9.090 1.00 94.19 100 LEU A O 1
ATOM 797 N N . THR A 1 101 ? 2.566 7.073 9.359 1.00 89.81 101 THR A N 1
ATOM 798 C CA . THR A 1 101 ? 2.388 5.929 10.252 1.00 89.81 101 THR A CA 1
ATOM 799 C C . THR A 1 101 ? 2.540 6.383 11.695 1.00 89.81 101 THR A C 1
ATOM 801 O O . THR A 1 101 ? 3.480 7.106 12.026 1.00 89.81 101 THR A O 1
ATOM 804 N N . TYR A 1 102 ? 1.636 5.935 12.558 1.00 88.88 102 TYR A N 1
ATOM 805 C CA . TYR A 1 102 ? 1.678 6.218 13.986 1.00 88.88 102 TYR A CA 1
ATOM 806 C C . TYR A 1 102 ? 1.636 4.909 14.760 1.00 88.88 102 TYR A C 1
ATOM 808 O O . TYR A 1 102 ? 0.917 3.986 14.379 1.00 88.88 102 TYR A O 1
ATOM 816 N N . ILE A 1 103 ? 2.392 4.852 15.853 1.00 87.31 103 ILE A N 1
ATOM 817 C CA . ILE A 1 103 ? 2.264 3.779 16.835 1.00 87.31 103 ILE A CA 1
ATOM 818 C C . ILE A 1 103 ? 0.969 4.030 17.606 1.00 87.31 103 ILE A C 1
ATOM 820 O O . ILE A 1 103 ? 0.725 5.143 18.075 1.00 87.31 103 ILE A O 1
ATOM 824 N N . VAL A 1 104 ? 0.137 3.002 17.706 1.00 84.75 104 VAL A N 1
ATOM 825 C CA . VAL A 1 104 ? -1.101 3.034 18.486 1.00 84.75 104 VAL A CA 1
ATOM 826 C C . VAL A 1 104 ? -0.798 2.445 19.863 1.00 84.75 104 VAL A C 1
ATOM 828 O O . VAL A 1 104 ? -0.148 1.403 19.939 1.00 84.75 104 VAL A O 1
ATOM 831 N N . SER A 1 105 ? -1.218 3.114 20.942 1.00 77.56 105 SER A N 1
ATOM 832 C CA . SER A 1 105 ? -1.058 2.584 22.301 1.00 77.56 105 SER A CA 1
ATOM 833 C C . SER A 1 105 ? -1.962 1.371 22.532 1.00 77.56 105 SER A C 1
ATOM 835 O O . SER A 1 105 ? -3.028 1.250 21.925 1.00 77.56 105 SER A O 1
ATOM 837 N N . GLU A 1 106 ? -1.539 0.480 23.432 1.00 67.69 106 GLU A N 1
ATOM 838 C CA . GLU A 1 106 ? -2.255 -0.766 23.755 1.00 67.69 106 GLU A CA 1
ATOM 839 C C . GLU A 1 106 ? -3.689 -0.530 24.255 1.00 67.69 106 GLU A C 1
ATOM 841 O O . GLU A 1 106 ? -4.548 -1.380 24.066 1.00 67.69 106 GLU A O 1
ATOM 846 N N . GLU A 1 107 ? -3.983 0.656 24.795 1.00 65.25 107 GLU A N 1
ATOM 847 C CA . GLU A 1 107 ? -5.313 1.067 25.278 1.00 65.25 107 GLU A CA 1
ATOM 848 C C . GLU A 1 107 ? -6.409 1.096 24.189 1.00 65.25 107 GLU A C 1
ATOM 850 O O . GLU A 1 107 ? -7.586 1.289 24.498 1.00 65.25 107 GLU A O 1
ATOM 855 N N . PHE A 1 108 ? -6.038 0.934 22.913 1.00 57.25 108 PHE A N 1
ATOM 856 C CA . PHE A 1 108 ? -6.949 0.950 21.764 1.00 57.25 108 PHE A CA 1
ATOM 857 C C . PHE A 1 108 ? -7.024 -0.379 20.992 1.00 57.25 108 PHE A C 1
ATOM 859 O O . PHE A 1 108 ? -7.588 -0.392 19.888 1.00 57.25 108 PHE A O 1
ATOM 866 N N . TYR A 1 109 ? -6.461 -1.459 21.543 1.00 54.53 109 TYR A N 1
ATOM 867 C CA . TYR A 1 109 ? -6.712 -2.842 21.114 1.00 54.53 109 TYR A CA 1
ATOM 868 C C . TYR A 1 109 ? -7.862 -3.452 21.921 1.00 54.53 109 TYR A C 1
ATOM 870 O O . TYR A 1 109 ? -8.716 -4.110 21.283 1.00 54.53 109 TYR A O 1
#

Secondary structure (DSSP, 8-state):
----EEEEE-SSTTEEEEEETTT-PEEEE-TTS-EEEES-TTSTT-EEEEEESSTT-S-EEEEESTTGGGT-B--B-TTSSBPPGGGS-SSS--GGG-B---PPPGGG-

Organism: Orchesella cincta (NCBI:txid48709)

Sequence (109 aa):
MVRNFEFEIAGENGEMRIKAVITGFYVTMTPKGRIVGQPQSDINGTVWIETRVSSSSAYMSFLSRDYAHLGWYFAIKKSGKPKAGHKTNHPYPQKSISFLTYIVSEEFY